Protein AF-A0A517LU68-F1 (afdb_monomer_lite)

Structure (mmCIF, N/CA/C/O backbone):
data_AF-A0A517LU68-F1
#
_entry.id   AF-A0A517LU68-F1
#
loop_
_atom_site.group_PDB
_atom_site.id
_atom_site.type_symbol
_atom_site.label_atom_id
_atom_site.label_alt_id
_atom_site.label_comp_id
_atom_site.label_asym_id
_atom_site.label_entity_id
_atom_site.label_seq_id
_atom_site.pdbx_PDB_ins_code
_atom_site.Cartn_x
_atom_site.Cartn_y
_atom_site.Cartn_z
_atom_site.occupancy
_atom_site.B_iso_or_equiv
_atom_site.auth_seq_id
_atom_site.auth_comp_id
_atom_site.auth_asym_id
_atom_site.auth_atom_id
_atom_site.pdbx_PDB_model_num
ATOM 1 N N . MET A 1 1 ? 4.919 -1.929 14.575 1.00 63.44 1 MET A N 1
ATOM 2 C CA . MET A 1 1 ? 6.080 -2.064 13.665 1.00 63.44 1 MET A CA 1
ATOM 3 C C . MET A 1 1 ? 5.945 -3.239 12.699 1.00 63.44 1 MET A C 1
ATOM 5 O O . MET A 1 1 ? 6.371 -3.094 11.562 1.00 63.44 1 MET A O 1
ATOM 9 N N . GLU A 1 2 ? 5.314 -4.349 13.095 1.00 82.94 2 GLU A N 1
ATOM 10 C CA . GLU A 1 2 ? 5.228 -5.574 12.274 1.00 82.94 2 GLU A CA 1
ATOM 11 C C . GLU A 1 2 ? 4.718 -5.379 10.837 1.00 82.94 2 GLU A C 1
ATOM 13 O O . GLU A 1 2 ? 5.322 -5.898 9.902 1.00 82.94 2 GLU A O 1
ATOM 18 N N . PHE A 1 3 ? 3.681 -4.560 10.619 1.00 88.50 3 PHE A N 1
ATOM 19 C CA . PHE A 1 3 ? 3.140 -4.352 9.268 1.00 88.50 3 PHE A CA 1
ATOM 20 C C . PHE A 1 3 ? 4.167 -3.769 8.280 1.00 88.50 3 PHE A C 1
ATOM 22 O O . PHE A 1 3 ? 4.210 -4.194 7.132 1.00 88.50 3 PHE A O 1
ATOM 29 N N . ALA A 1 4 ? 5.041 -2.855 8.719 1.00 92.12 4 ALA A N 1
ATOM 30 C CA . ALA A 1 4 ? 6.051 -2.247 7.848 1.00 92.12 4 ALA A CA 1
ATOM 31 C C . ALA A 1 4 ? 7.104 -3.266 7.373 1.00 92.12 4 ALA A C 1
ATOM 33 O O . ALA A 1 4 ? 7.514 -3.233 6.213 1.00 92.12 4 ALA A O 1
ATOM 34 N N . LYS A 1 5 ? 7.514 -4.192 8.251 1.00 92.50 5 LYS A N 1
ATOM 35 C CA . LYS A 1 5 ? 8.462 -5.264 7.909 1.00 92.50 5 LYS A CA 1
ATOM 36 C C . LYS A 1 5 ? 7.837 -6.257 6.932 1.00 92.50 5 LYS A C 1
ATOM 38 O O . LYS A 1 5 ? 8.420 -6.524 5.885 1.00 92.50 5 LYS A O 1
ATOM 43 N N . VAL A 1 6 ? 6.617 -6.711 7.223 1.00 92.81 6 VAL A N 1
ATOM 44 C CA . VAL A 1 6 ? 5.863 -7.621 6.345 1.00 92.81 6 VAL A CA 1
ATOM 45 C C . VAL A 1 6 ? 5.638 -6.994 4.968 1.00 92.81 6 VAL A C 1
ATOM 47 O O . VAL A 1 6 ? 5.842 -7.649 3.947 1.00 92.81 6 VAL A O 1
ATOM 50 N N . MET A 1 7 ? 5.273 -5.709 4.916 1.00 94.88 7 MET A N 1
ATOM 51 C CA . MET A 1 7 ? 5.094 -4.981 3.658 1.00 94.88 7 MET A CA 1
ATOM 52 C C . MET A 1 7 ? 6.384 -4.977 2.827 1.00 94.88 7 MET A C 1
ATOM 54 O O . MET A 1 7 ? 6.349 -5.243 1.626 1.00 94.88 7 MET A O 1
ATOM 58 N N . PHE A 1 8 ? 7.529 -4.727 3.466 1.00 95.44 8 PHE A N 1
ATOM 59 C CA . PHE A 1 8 ? 8.826 -4.736 2.795 1.00 95.44 8 PHE A CA 1
ATOM 60 C C . PHE A 1 8 ? 9.194 -6.120 2.247 1.00 95.44 8 PHE A C 1
ATOM 62 O O . PHE A 1 8 ? 9.669 -6.226 1.117 1.00 95.44 8 PHE A O 1
ATOM 69 N N . GLU A 1 9 ? 8.938 -7.187 3.003 1.00 94.62 9 GLU A N 1
ATOM 70 C CA . GLU A 1 9 ? 9.169 -8.558 2.540 1.00 94.62 9 GLU A CA 1
ATOM 71 C C . GLU A 1 9 ? 8.344 -8.894 1.293 1.00 94.62 9 GLU A C 1
ATOM 73 O O . GLU A 1 9 ? 8.883 -9.469 0.345 1.00 94.62 9 GLU A O 1
ATOM 78 N N . GLN A 1 10 ? 7.070 -8.487 1.243 1.00 94.19 10 GLN A N 1
ATOM 79 C CA . GLN A 1 10 ? 6.239 -8.676 0.048 1.00 94.19 10 GLN A CA 1
ATOM 80 C C . GLN A 1 10 ? 6.756 -7.864 -1.145 1.00 94.19 10 GLN A C 1
ATOM 82 O O . GLN A 1 10 ? 6.859 -8.385 -2.255 1.00 94.19 10 GLN A O 1
ATOM 87 N N . ILE A 1 11 ? 7.174 -6.614 -0.923 1.00 94.62 11 ILE A N 1
ATOM 88 C CA . ILE A 1 11 ? 7.768 -5.786 -1.982 1.00 94.62 11 ILE A CA 1
ATOM 89 C C . ILE A 1 11 ? 9.043 -6.437 -2.532 1.00 94.62 11 ILE A C 1
ATOM 91 O O . ILE A 1 11 ? 9.219 -6.488 -3.747 1.00 94.62 11 ILE A O 1
ATOM 95 N N . ARG A 1 12 ? 9.902 -7.008 -1.679 1.00 95.31 12 ARG A N 1
ATOM 96 C CA . ARG A 1 12 ? 11.125 -7.705 -2.116 1.00 95.31 12 ARG A CA 1
ATOM 97 C C . ARG A 1 12 ? 10.863 -8.948 -2.959 1.00 95.31 12 ARG A C 1
ATOM 99 O O . ARG A 1 12 ? 11.700 -9.285 -3.790 1.00 95.31 12 ARG A O 1
ATOM 106 N N . ARG A 1 13 ? 9.733 -9.633 -2.769 1.00 94.06 13 ARG A N 1
ATOM 107 C CA . ARG A 1 13 ? 9.353 -10.774 -3.621 1.00 94.06 13 ARG A CA 1
ATOM 108 C C . ARG A 1 13 ? 9.066 -10.334 -5.056 1.00 94.06 13 ARG A C 1
ATOM 110 O O . ARG A 1 13 ? 9.381 -11.066 -5.985 1.00 94.06 13 ARG A O 1
ATOM 117 N N . VAL A 1 14 ? 8.517 -9.132 -5.227 1.00 92.44 14 VAL A N 1
ATOM 118 C CA . VAL A 1 14 ? 8.227 -8.535 -6.540 1.00 92.44 14 VAL A CA 1
ATOM 119 C C . VAL A 1 14 ? 9.461 -7.837 -7.120 1.00 92.44 14 VAL A C 1
ATOM 121 O O . VAL A 1 14 ? 9.724 -7.925 -8.317 1.00 92.44 14 VAL A O 1
ATOM 124 N N . ILE A 1 15 ? 10.232 -7.145 -6.277 1.00 91.62 15 ILE A N 1
ATOM 125 C CA . ILE A 1 15 ? 11.404 -6.348 -6.654 1.00 91.62 15 ILE A CA 1
ATOM 126 C C . ILE A 1 15 ? 12.594 -6.782 -5.780 1.00 91.62 15 ILE A C 1
ATOM 128 O O . ILE A 1 15 ? 12.877 -6.161 -4.753 1.00 91.62 15 ILE A O 1
ATOM 132 N N . PRO A 1 16 ? 13.349 -7.825 -6.178 1.00 92.38 16 PRO A N 1
ATOM 133 C CA . PRO A 1 16 ? 14.403 -8.413 -5.341 1.00 92.38 16 PRO A CA 1
ATOM 134 C C . PRO A 1 16 ? 15.524 -7.454 -4.933 1.00 92.38 16 PRO A C 1
ATOM 136 O O . PRO A 1 16 ? 16.194 -7.670 -3.924 1.00 92.38 16 PRO A O 1
ATOM 139 N N . ARG A 1 17 ? 15.733 -6.394 -5.721 1.00 92.81 17 ARG A N 1
ATOM 140 C CA . ARG A 1 17 ? 16.772 -5.376 -5.510 1.00 92.81 17 ARG A CA 1
ATOM 141 C C . ARG A 1 17 ? 16.282 -4.159 -4.715 1.00 92.81 17 ARG A C 1
ATOM 143 O O . ARG A 1 17 ? 16.992 -3.156 -4.660 1.00 92.81 17 ARG A O 1
ATOM 150 N N . GLU A 1 18 ? 15.087 -4.219 -4.123 1.00 93.00 18 GLU A N 1
ATOM 151 C CA . GLU A 1 18 ? 14.597 -3.157 -3.243 1.00 93.00 18 GLU A CA 1
ATOM 152 C C . GLU A 1 18 ? 15.512 -2.996 -2.026 1.00 93.00 18 GLU A C 1
ATOM 154 O O . GLU A 1 18 ? 15.860 -3.970 -1.349 1.00 93.00 18 GLU A O 1
ATOM 159 N N . LYS A 1 19 ? 15.893 -1.753 -1.730 1.00 91.81 19 LYS A N 1
ATOM 160 C CA . LYS A 1 19 ? 16.723 -1.447 -0.565 1.00 91.81 19 LYS A CA 1
ATOM 161 C C . LYS A 1 19 ? 15.863 -1.399 0.701 1.00 91.81 19 LYS A C 1
ATOM 163 O O . LYS A 1 19 ? 14.725 -0.935 0.627 1.00 91.81 19 LYS A O 1
ATOM 168 N N . PRO A 1 20 ? 16.399 -1.817 1.863 1.00 91.38 20 PRO A N 1
ATOM 169 C CA . PRO A 1 20 ? 15.721 -1.635 3.140 1.00 91.38 20 PRO A CA 1
ATOM 170 C C . PRO A 1 20 ? 15.330 -0.167 3.355 1.00 91.38 20 PRO A C 1
ATOM 172 O O . PRO A 1 20 ? 16.188 0.711 3.226 1.00 91.38 20 PRO A O 1
ATOM 175 N N . PRO A 1 21 ? 14.054 0.118 3.651 1.00 93.94 21 PRO A N 1
ATOM 176 C CA . PRO A 1 21 ? 13.604 1.465 3.954 1.00 93.94 21 PRO A CA 1
ATOM 177 C C . PRO A 1 21 ? 13.963 1.856 5.391 1.00 93.94 21 PRO A C 1
ATOM 179 O O . PRO A 1 21 ? 14.381 1.032 6.205 1.00 93.94 21 PRO A O 1
ATOM 182 N N . ASN A 1 22 ? 13.697 3.115 5.739 1.00 95.81 22 ASN A N 1
ATOM 183 C CA . ASN A 1 22 ? 13.568 3.501 7.138 1.00 95.81 22 ASN A CA 1
ATOM 184 C C . ASN A 1 22 ? 12.227 2.969 7.686 1.00 95.81 22 ASN A C 1
ATOM 186 O O . ASN A 1 22 ? 11.156 3.491 7.362 1.00 95.81 22 ASN A O 1
ATOM 190 N N . PHE A 1 23 ? 12.292 1.927 8.517 1.00 94.69 23 PHE A N 1
ATOM 191 C CA . PHE A 1 23 ? 11.108 1.283 9.089 1.00 94.69 23 PHE A CA 1
ATOM 192 C C . PHE A 1 23 ? 10.337 2.169 10.077 1.00 94.69 23 PHE A C 1
ATOM 194 O O . PHE A 1 23 ? 9.128 1.989 10.214 1.00 94.69 23 PHE A O 1
ATOM 201 N N . GLU A 1 24 ? 10.987 3.133 10.730 1.00 95.06 24 GLU A N 1
ATOM 202 C CA . GLU A 1 24 ? 10.317 4.094 11.616 1.00 95.06 24 GLU A CA 1
ATOM 203 C C . GLU A 1 24 ? 9.464 5.069 10.804 1.00 95.06 24 GLU A C 1
ATOM 205 O O . GLU A 1 24 ? 8.293 5.283 11.118 1.00 95.06 24 GLU A O 1
ATOM 210 N N . ALA A 1 25 ? 10.011 5.582 9.697 1.00 95.62 25 ALA A N 1
ATOM 211 C CA . ALA A 1 25 ? 9.268 6.430 8.768 1.00 95.62 25 ALA A CA 1
ATOM 212 C C . ALA A 1 25 ? 8.058 5.683 8.183 1.00 95.62 25 ALA A C 1
ATOM 214 O O . ALA A 1 25 ? 6.947 6.208 8.160 1.00 95.62 25 ALA A O 1
ATOM 215 N N . TRP A 1 26 ? 8.246 4.419 7.796 1.00 96.81 26 TRP A N 1
ATOM 216 C CA . TRP A 1 26 ? 7.156 3.569 7.318 1.00 96.81 26 TRP A CA 1
ATOM 217 C C . TRP A 1 26 ? 6.098 3.313 8.389 1.00 96.81 26 TRP A C 1
ATOM 219 O O . TRP A 1 26 ? 4.905 3.384 8.103 1.00 96.81 26 TRP A O 1
ATOM 229 N N . ALA A 1 27 ? 6.506 3.039 9.628 1.00 95.19 27 ALA A N 1
ATOM 230 C CA . ALA A 1 27 ? 5.571 2.878 10.733 1.00 95.19 27 ALA A CA 1
ATOM 231 C C . ALA A 1 27 ? 4.766 4.163 10.981 1.00 95.19 27 ALA A C 1
ATOM 233 O O . ALA A 1 27 ? 3.567 4.081 11.248 1.00 95.19 27 ALA A O 1
ATOM 234 N N . ASN A 1 28 ? 5.390 5.336 10.835 1.00 96.50 28 ASN A N 1
ATOM 235 C CA . ASN A 1 28 ? 4.695 6.615 10.923 1.00 96.50 28 ASN A CA 1
ATOM 236 C C . ASN A 1 28 ? 3.691 6.807 9.776 1.00 96.50 28 ASN A C 1
ATOM 238 O O . ASN A 1 28 ? 2.560 7.195 10.037 1.00 96.50 28 ASN A O 1
ATOM 242 N N . ASP A 1 29 ? 4.037 6.476 8.533 1.00 96.69 29 ASP A N 1
ATOM 243 C CA . ASP A 1 29 ? 3.095 6.552 7.407 1.00 96.69 29 ASP A CA 1
ATOM 244 C C . ASP A 1 29 ? 1.880 5.627 7.595 1.00 96.69 29 ASP A C 1
ATOM 246 O O . ASP A 1 29 ? 0.743 6.005 7.306 1.00 96.69 29 ASP A O 1
ATOM 250 N N . VAL A 1 30 ? 2.101 4.423 8.130 1.00 94.94 30 VAL A N 1
ATOM 251 C CA . VAL A 1 30 ? 1.021 3.489 8.491 1.00 94.94 30 VAL A CA 1
ATOM 252 C C . VAL A 1 30 ? 0.171 4.051 9.631 1.00 94.94 30 VAL A C 1
ATOM 254 O O . VAL A 1 30 ? -1.051 3.918 9.615 1.00 94.94 30 VAL A O 1
ATOM 257 N N . ARG A 1 31 ? 0.791 4.700 10.621 1.00 95.75 31 ARG A N 1
ATOM 258 C CA . ARG A 1 31 ? 0.067 5.407 11.682 1.00 95.75 31 ARG A CA 1
ATOM 259 C C . ARG A 1 31 ? -0.791 6.531 11.102 1.00 95.75 31 ARG A C 1
ATOM 261 O O . ARG A 1 31 ? -1.945 6.648 11.489 1.00 95.75 31 ARG A O 1
ATOM 268 N N . LEU A 1 32 ? -0.273 7.298 10.139 1.00 97.00 32 LEU A N 1
ATOM 269 C CA . LEU A 1 32 ? -1.0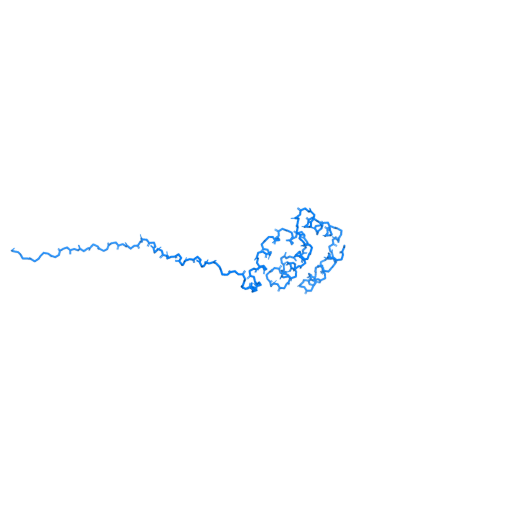30 8.350 9.457 1.00 97.00 32 LEU A CA 1
ATOM 270 C C . LEU A 1 32 ? -2.238 7.787 8.702 1.00 97.00 32 LEU A C 1
ATOM 272 O O . LEU A 1 32 ? -3.312 8.358 8.826 1.00 97.00 32 LEU A O 1
ATOM 276 N N . LEU A 1 33 ? -2.103 6.662 7.995 1.00 96.00 33 LEU A N 1
ATOM 277 C CA . LEU A 1 33 ? -3.238 5.965 7.367 1.00 96.00 33 LEU A CA 1
ATOM 278 C C . LEU A 1 33 ? -4.355 5.618 8.368 1.00 96.00 33 LEU A C 1
ATOM 280 O O . LEU A 1 33 ? -5.529 5.705 8.030 1.00 96.00 33 LEU A O 1
ATOM 284 N N . ARG A 1 34 ? -3.993 5.235 9.596 1.00 95.69 34 ARG A N 1
ATOM 285 C CA . ARG A 1 34 ? -4.951 4.819 10.629 1.00 95.69 34 ARG A CA 1
ATOM 286 C C . ARG A 1 34 ? -5.561 6.002 11.372 1.00 95.69 34 ARG A C 1
ATOM 288 O O . ARG A 1 34 ? -6.771 6.144 11.438 1.00 95.69 34 ARG A O 1
ATOM 295 N N . GLU A 1 35 ? -4.714 6.847 11.950 1.00 96.56 35 GLU A N 1
ATOM 296 C CA . GLU A 1 35 ? -5.128 7.877 12.910 1.00 96.56 35 GLU A CA 1
ATOM 297 C C . GLU A 1 35 ? -5.575 9.171 12.234 1.00 96.56 35 GLU A C 1
ATOM 299 O O . GLU A 1 35 ? -6.469 9.847 12.730 1.00 96.56 35 GLU A O 1
ATOM 304 N N . ARG A 1 36 ? -4.943 9.531 11.112 1.00 96.75 36 ARG A N 1
ATOM 305 C CA . ARG A 1 36 ? -5.295 10.737 10.354 1.00 96.75 36 ARG A CA 1
ATOM 306 C C . ARG A 1 36 ? -6.242 10.414 9.207 1.00 96.75 36 ARG A C 1
ATOM 308 O O . ARG A 1 36 ? -7.214 11.124 8.996 1.00 96.75 36 ARG A O 1
ATOM 315 N N . ASP A 1 37 ? -5.899 9.353 8.483 1.00 95.81 37 ASP A N 1
ATOM 316 C CA . ASP A 1 37 ? -6.656 8.723 7.405 1.00 95.81 37 ASP A CA 1
ATOM 317 C C . ASP A 1 37 ? -8.069 8.302 7.831 1.00 95.81 37 ASP A C 1
ATOM 319 O O . ASP A 1 37 ? -9.036 8.404 7.081 1.00 95.81 37 ASP A O 1
ATOM 323 N N . GLY A 1 38 ? -8.150 7.782 9.060 1.00 95.56 38 GLY A N 1
ATOM 324 C CA . GLY A 1 38 ? -9.334 7.114 9.585 1.00 95.56 38 GLY A CA 1
ATOM 325 C C . GLY A 1 38 ? -9.574 5.730 8.977 1.00 95.56 38 GLY A C 1
ATOM 326 O O . GLY A 1 38 ? -10.671 5.203 9.127 1.00 95.56 38 GLY A O 1
ATOM 327 N N . PHE A 1 39 ? -8.594 5.145 8.276 1.00 95.50 39 PHE A N 1
ATOM 328 C CA . PHE A 1 39 ? -8.762 3.835 7.650 1.00 95.50 39 PHE A CA 1
ATOM 329 C C . PHE A 1 39 ? -8.514 2.697 8.633 1.00 95.50 39 PHE A C 1
ATOM 331 O O . PHE A 1 39 ? -7.579 2.730 9.445 1.00 95.50 39 PHE A O 1
ATOM 338 N N . ASP A 1 40 ? -9.328 1.655 8.504 1.00 94.69 40 ASP A N 1
ATOM 339 C CA . ASP A 1 40 ? -9.231 0.478 9.345 1.00 94.69 40 ASP A CA 1
ATOM 340 C C . ASP A 1 40 ? -7.922 -0.302 9.064 1.00 94.69 40 ASP A C 1
ATOM 342 O O . ASP A 1 40 ? -7.521 -0.461 7.902 1.00 94.69 40 ASP A O 1
ATOM 346 N N . PRO A 1 41 ? -7.196 -0.776 10.095 1.00 92.62 41 PRO A N 1
ATOM 347 C CA . PRO A 1 41 ? -5.933 -1.490 9.906 1.00 92.62 41 PRO A CA 1
ATOM 348 C C . PRO A 1 41 ? -6.072 -2.775 9.084 1.00 92.62 41 PRO A C 1
ATOM 350 O O . PRO A 1 41 ? -5.127 -3.158 8.387 1.00 92.62 41 PRO A O 1
ATOM 353 N N . GLU A 1 42 ? -7.213 -3.452 9.160 1.00 93.69 42 GLU A N 1
ATOM 354 C CA . GLU A 1 42 ? -7.506 -4.684 8.441 1.00 93.69 42 GLU A CA 1
ATOM 355 C C . GLU A 1 42 ? -7.829 -4.363 6.978 1.00 93.69 42 GLU A C 1
ATOM 357 O O . GLU A 1 42 ? -7.308 -5.034 6.081 1.00 93.69 42 GLU A O 1
ATOM 362 N N . GLU A 1 43 ? -8.567 -3.280 6.716 1.00 94.75 43 GLU A N 1
ATOM 363 C CA . GLU A 1 43 ? -8.773 -2.763 5.357 1.00 94.75 43 GLU A CA 1
ATOM 364 C C . GLU A 1 43 ? -7.458 -2.319 4.709 1.00 94.75 43 GLU A C 1
ATOM 366 O O . GLU A 1 43 ? -7.193 -2.652 3.554 1.00 94.75 43 GLU A O 1
ATOM 371 N N . ILE A 1 44 ? -6.579 -1.628 5.442 1.00 95.88 44 ILE A N 1
ATOM 372 C CA . ILE A 1 44 ? -5.2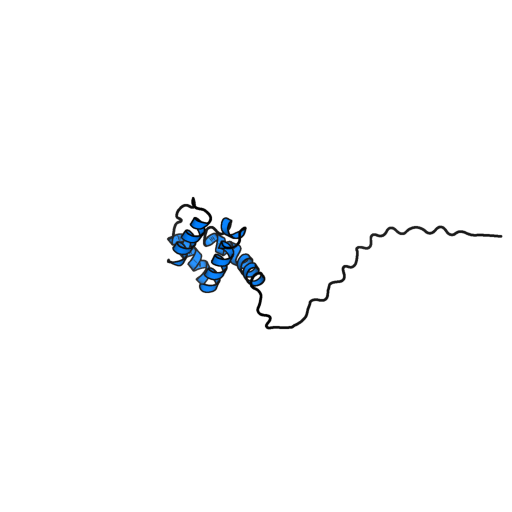53 -1.236 4.937 1.00 95.88 44 ILE A CA 1
ATOM 373 C C . ILE A 1 44 ? -4.444 -2.457 4.499 1.00 95.88 44 ILE A C 1
ATOM 375 O O . ILE A 1 44 ? -3.853 -2.453 3.413 1.00 95.88 44 ILE A O 1
ATOM 379 N N . LYS A 1 45 ? -4.431 -3.516 5.316 1.00 95.31 45 LYS A N 1
ATOM 380 C CA . LYS A 1 45 ? -3.771 -4.781 4.964 1.00 95.31 45 LYS A CA 1
ATOM 381 C C . LYS A 1 45 ? -4.413 -5.403 3.725 1.00 95.31 45 LYS A C 1
ATOM 383 O O . LYS A 1 45 ? -3.687 -5.809 2.822 1.00 95.31 45 LYS A O 1
ATOM 388 N N . ALA A 1 46 ? -5.744 -5.453 3.658 1.00 95.62 46 ALA A N 1
ATOM 389 C CA . ALA A 1 46 ? -6.468 -6.033 2.530 1.00 95.62 46 ALA A CA 1
ATOM 390 C C . ALA A 1 46 ? -6.161 -5.302 1.214 1.00 95.62 46 ALA A C 1
ATOM 392 O O . ALA A 1 46 ? -5.804 -5.946 0.225 1.00 95.62 46 ALA A O 1
ATOM 393 N N . VAL A 1 47 ? -6.206 -3.966 1.224 1.00 97.06 47 VAL A N 1
ATOM 394 C CA . VAL A 1 47 ? -5.891 -3.127 0.059 1.00 97.06 47 VAL A CA 1
ATOM 395 C C . VAL A 1 47 ? -4.446 -3.328 -0.382 1.00 97.06 47 VAL A C 1
ATOM 397 O O . VAL A 1 47 ? -4.188 -3.471 -1.576 1.00 97.06 47 VAL A O 1
ATOM 400 N N . PHE A 1 48 ? -3.499 -3.379 0.559 1.00 97.31 48 PHE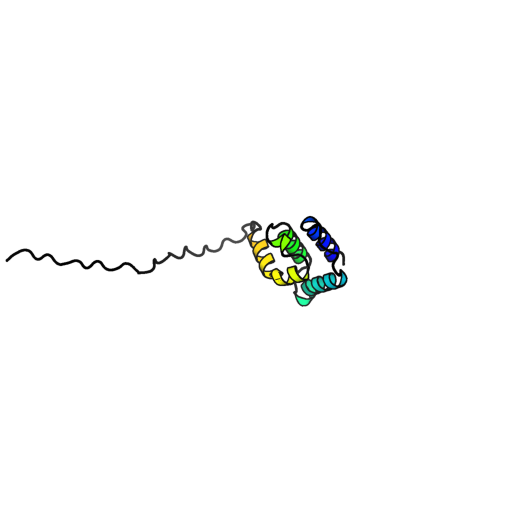 A N 1
ATOM 401 C CA . PHE A 1 48 ? -2.102 -3.648 0.227 1.00 97.31 48 PHE A CA 1
ATOM 402 C C . PHE A 1 48 ? -1.915 -5.032 -0.405 1.00 97.31 48 PHE A C 1
ATOM 404 O O . PHE A 1 48 ? -1.277 -5.136 -1.450 1.00 97.31 48 PHE A O 1
ATOM 411 N N . CYS A 1 49 ? -2.481 -6.083 0.192 1.00 95.25 49 CYS A N 1
ATOM 412 C CA . CYS A 1 49 ? -2.381 -7.443 -0.335 1.00 95.25 49 CYS A CA 1
ATOM 413 C C . CYS A 1 49 ? -2.982 -7.549 -1.741 1.00 95.25 49 CYS A C 1
ATOM 415 O O . CYS A 1 49 ? -2.362 -8.134 -2.627 1.00 95.25 49 CYS A O 1
ATOM 417 N N . TRP A 1 50 ? -4.149 -6.937 -1.968 1.00 96.69 50 TRP A N 1
ATOM 418 C CA . TRP A 1 50 ? -4.770 -6.877 -3.290 1.00 96.69 50 TRP A CA 1
ATOM 419 C C . TRP A 1 50 ? -3.876 -6.144 -4.300 1.00 96.69 50 TRP A C 1
ATOM 421 O O . TRP A 1 50 ? -3.594 -6.669 -5.375 1.00 96.69 50 TRP A O 1
ATOM 431 N N . ALA A 1 51 ? -3.351 -4.974 -3.928 1.00 97.25 51 ALA A N 1
ATOM 432 C CA . ALA A 1 51 ? -2.464 -4.191 -4.783 1.00 97.25 51 ALA A CA 1
ATOM 433 C C . ALA A 1 51 ? -1.146 -4.920 -5.099 1.00 97.25 51 ALA A C 1
ATOM 435 O O . ALA A 1 51 ? -0.593 -4.744 -6.178 1.00 97.25 51 ALA A O 1
ATOM 436 N N . ASN A 1 52 ? -0.626 -5.726 -4.170 1.00 95.69 52 ASN A N 1
ATOM 437 C CA . ASN A 1 52 ? 0.611 -6.482 -4.361 1.00 95.69 52 ASN A CA 1
ATOM 438 C C . ASN A 1 52 ? 0.419 -7.748 -5.219 1.00 95.69 52 ASN A C 1
ATOM 440 O O . ASN A 1 52 ? 1.376 -8.209 -5.840 1.00 95.69 52 ASN A O 1
ATOM 444 N N . ALA A 1 53 ? -0.804 -8.280 -5.289 1.00 94.38 53 ALA A N 1
ATOM 445 C CA . ALA A 1 53 ? -1.167 -9.372 -6.192 1.00 94.38 53 ALA A CA 1
ATOM 446 C C . ALA A 1 53 ? -1.442 -8.894 -7.630 1.00 94.38 53 ALA A C 1
ATOM 448 O O . ALA A 1 53 ? -1.245 -9.651 -8.577 1.00 94.38 53 ALA A O 1
ATOM 449 N N . ASP A 1 54 ? -1.877 -7.646 -7.800 1.00 95.50 54 ASP A N 1
ATOM 450 C CA . ASP A 1 54 ? -2.150 -7.051 -9.107 1.00 95.50 54 ASP A CA 1
ATOM 451 C C . ASP A 1 54 ? -0.850 -6.715 -9.867 1.00 95.50 54 ASP A C 1
ATOM 453 O O . ASP A 1 54 ? 0.042 -6.039 -9.347 1.00 95.50 54 ASP A O 1
ATOM 457 N N . ASP A 1 55 ? -0.739 -7.171 -11.121 1.00 94.00 55 ASP A N 1
ATOM 458 C CA . ASP A 1 55 ? 0.470 -7.019 -11.947 1.00 94.00 55 ASP A CA 1
ATOM 459 C C . ASP A 1 55 ? 0.871 -5.553 -12.172 1.00 94.00 55 ASP A C 1
ATOM 461 O O . ASP A 1 55 ? 2.064 -5.239 -12.263 1.00 94.00 55 ASP A O 1
ATOM 465 N N . PHE A 1 56 ? -0.111 -4.651 -12.246 1.00 95.06 56 PHE A N 1
ATOM 466 C CA . PHE A 1 56 ? 0.122 -3.228 -12.441 1.00 95.06 56 PHE A CA 1
ATOM 467 C C . PHE A 1 56 ? 0.487 -2.553 -11.116 1.00 95.06 56 PHE A C 1
ATOM 469 O O . PHE A 1 56 ? 1.491 -1.842 -11.030 1.00 95.06 56 PHE A O 1
ATOM 476 N N . TRP A 1 57 ? -0.284 -2.780 -10.054 1.00 97.00 57 TRP A N 1
ATOM 477 C CA . TRP A 1 57 ? -0.097 -2.068 -8.790 1.00 97.00 57 TRP A CA 1
ATOM 478 C C . TRP A 1 57 ? 1.102 -2.549 -7.980 1.00 97.00 57 TRP A C 1
ATOM 480 O O . TRP A 1 57 ? 1.726 -1.726 -7.304 1.00 97.00 57 TRP A O 1
ATOM 490 N N . ARG A 1 58 ? 1.510 -3.817 -8.094 1.00 95.25 58 ARG A N 1
ATOM 491 C CA . ARG A 1 58 ? 2.618 -4.365 -7.297 1.00 95.25 58 ARG A CA 1
ATOM 492 C C . ARG A 1 58 ? 3.960 -3.676 -7.535 1.00 95.25 58 ARG A C 1
ATOM 494 O O . ARG A 1 58 ? 4.792 -3.620 -6.635 1.00 95.25 58 ARG A O 1
ATOM 501 N N . THR A 1 59 ? 4.171 -3.132 -8.735 1.00 94.62 59 THR A N 1
ATOM 502 C CA . THR A 1 59 ? 5.385 -2.372 -9.081 1.00 94.62 59 THR A CA 1
ATOM 503 C C . THR A 1 59 ? 5.286 -0.894 -8.695 1.00 94.62 59 THR A C 1
ATOM 505 O O . THR A 1 59 ? 6.308 -0.224 -8.553 1.00 94.62 59 THR A O 1
ATOM 508 N N . ASN A 1 60 ? 4.069 -0.389 -8.470 1.00 95.69 60 ASN A N 1
ATOM 509 C CA . ASN A 1 60 ? 3.791 1.006 -8.136 1.00 95.69 60 ASN A CA 1
ATOM 510 C C . ASN A 1 60 ? 3.689 1.247 -6.618 1.00 95.69 60 ASN A C 1
ATOM 512 O O . ASN A 1 60 ? 4.100 2.301 -6.126 1.00 95.69 60 ASN A O 1
ATOM 516 N N . ILE A 1 61 ? 3.175 0.281 -5.851 1.00 96.75 61 ILE A N 1
ATOM 517 C CA . ILE A 1 61 ? 2.986 0.396 -4.398 1.00 96.75 61 ILE A CA 1
ATOM 518 C C . ILE A 1 61 ? 4.187 -0.203 -3.662 1.00 96.75 61 ILE A C 1
ATOM 520 O O . ILE A 1 61 ? 4.167 -1.335 -3.188 1.00 96.75 61 ILE A O 1
ATOM 524 N N . ARG A 1 62 ? 5.258 0.592 -3.574 1.00 94.25 62 ARG A N 1
ATOM 525 C CA . ARG A 1 62 ? 6.554 0.196 -2.985 1.00 94.25 62 ARG A CA 1
ATOM 526 C C . ARG A 1 62 ? 6.818 0.781 -1.594 1.00 94.25 62 ARG A C 1
ATOM 528 O O . ARG A 1 62 ? 7.923 0.670 -1.076 1.00 94.25 62 ARG A O 1
ATOM 535 N N . SER A 1 63 ? 5.835 1.450 -0.996 1.00 95.94 63 SER A N 1
ATOM 536 C CA . SER A 1 63 ? 5.941 2.005 0.357 1.00 95.94 63 SER A CA 1
ATOM 537 C C . SER A 1 63 ? 4.564 2.320 0.947 1.00 95.94 63 SER A C 1
ATOM 539 O O . SER A 1 63 ? 3.610 2.523 0.184 1.00 95.94 63 SER A O 1
ATOM 541 N N . PRO A 1 64 ? 4.439 2.428 2.284 1.00 96.62 64 PRO A N 1
ATOM 542 C CA . PRO A 1 64 ? 3.209 2.884 2.925 1.00 96.62 64 PRO A CA 1
ATOM 543 C C . PRO A 1 64 ? 2.791 4.288 2.476 1.00 96.62 64 PRO A C 1
ATOM 545 O O . PRO A 1 64 ? 1.608 4.535 2.273 1.00 96.62 64 PRO A O 1
ATOM 548 N N . SER A 1 65 ? 3.750 5.189 2.239 1.00 97.25 65 SER A N 1
ATOM 549 C CA . SER A 1 65 ? 3.481 6.516 1.671 1.00 97.25 65 SER A CA 1
ATOM 550 C C . SER A 1 65 ? 2.776 6.430 0.308 1.00 97.25 65 SER A C 1
ATOM 552 O O . SER A 1 65 ? 1.765 7.099 0.086 1.00 97.25 65 SER A O 1
ATOM 554 N N . LYS A 1 66 ? 3.239 5.547 -0.592 1.00 97.75 66 LYS A 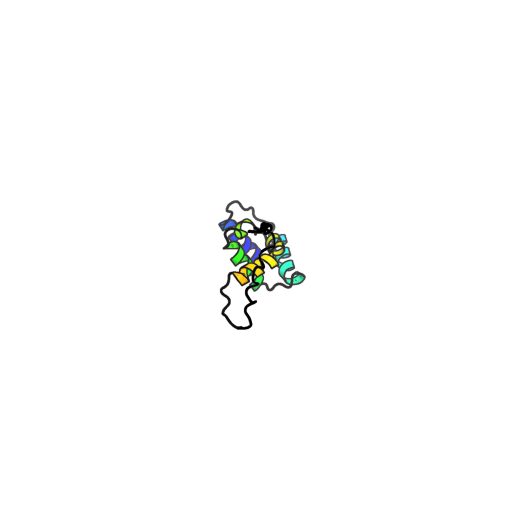N 1
ATOM 555 C CA . LYS A 1 66 ? 2.588 5.331 -1.897 1.00 97.75 66 LYS A CA 1
ATOM 556 C C . LYS A 1 66 ? 1.249 4.618 -1.793 1.00 97.75 66 LYS A C 1
ATOM 558 O O . LYS A 1 66 ? 0.327 4.982 -2.521 1.00 97.75 66 LYS A O 1
ATOM 563 N N . LEU A 1 67 ? 1.119 3.668 -0.868 1.00 97.69 67 LEU A N 1
ATOM 564 C CA . LEU A 1 67 ? -0.172 3.066 -0.538 1.00 97.69 67 LEU A CA 1
ATOM 565 C C . LEU A 1 67 ? -1.169 4.147 -0.105 1.00 97.69 67 LEU A C 1
ATOM 567 O O . LEU A 1 67 ? -2.267 4.207 -0.643 1.00 97.69 67 LEU A O 1
ATOM 571 N N . ARG A 1 68 ? -0.761 5.040 0.801 1.00 97.75 68 ARG A N 1
ATOM 572 C CA . ARG A 1 68 ? -1.575 6.146 1.308 1.00 97.75 68 ARG A CA 1
ATOM 573 C C . ARG A 1 68 ? -1.988 7.130 0.216 1.00 97.75 68 ARG A C 1
ATOM 575 O O . ARG A 1 68 ? -3.148 7.519 0.159 1.00 97.75 68 ARG A O 1
ATOM 582 N N . GLU A 1 69 ? -1.073 7.491 -0.683 1.00 97.75 69 GLU A N 1
ATOM 583 C CA . GLU A 1 69 ? -1.368 8.373 -1.823 1.00 97.75 69 GLU A CA 1
ATOM 584 C C . GLU A 1 69 ? -2.436 7.787 -2.762 1.00 97.75 69 GLU A C 1
ATOM 586 O O . GLU A 1 69 ? -3.258 8.523 -3.307 1.00 97.75 69 GLU A O 1
ATOM 591 N N . LYS A 1 70 ? -2.424 6.465 -2.977 1.00 98.00 70 LYS A N 1
ATOM 592 C CA . LYS A 1 70 ? -3.326 5.780 -3.919 1.00 98.00 70 LYS A CA 1
ATOM 593 C C . LYS A 1 70 ? -4.481 5.043 -3.244 1.00 98.00 70 LYS A C 1
ATOM 595 O O . LYS A 1 70 ? -5.245 4.380 -3.944 1.00 98.00 70 LYS A O 1
ATOM 600 N N . TYR A 1 71 ? -4.634 5.175 -1.927 1.00 97.75 71 TYR A N 1
ATOM 601 C CA . TYR A 1 71 ? -5.512 4.326 -1.124 1.00 97.75 71 TYR A CA 1
ATOM 602 C C . TYR A 1 71 ? -6.949 4.297 -1.649 1.00 97.75 71 TYR A C 1
ATOM 604 O O . TYR A 1 71 ? -7.475 3.223 -1.915 1.00 97.75 71 TYR A O 1
ATOM 612 N N . SER A 1 72 ? -7.559 5.462 -1.884 1.00 95.56 72 SER A N 1
ATOM 613 C CA . SER A 1 72 ? -8.949 5.562 -2.355 1.00 95.56 72 SER A CA 1
ATOM 614 C C . SER A 1 72 ? -9.181 4.850 -3.692 1.00 95.56 72 SER A C 1
ATOM 616 O O . SER A 1 72 ? -10.175 4.146 -3.862 1.00 95.56 72 SER A O 1
ATOM 618 N N . VAL A 1 73 ? -8.241 4.983 -4.631 1.00 97.31 73 VAL A N 1
ATOM 619 C CA . VAL A 1 73 ? -8.309 4.345 -5.954 1.00 97.31 73 VAL A CA 1
ATOM 620 C C . VAL A 1 73 ? -8.128 2.834 -5.841 1.00 97.31 73 VAL A C 1
ATOM 622 O O . VAL A 1 73 ? -8.862 2.078 -6.477 1.00 97.31 73 VAL A O 1
ATOM 625 N N . LEU A 1 74 ? -7.161 2.389 -5.037 1.00 97.69 74 LEU A N 1
ATOM 626 C CA . LEU A 1 74 ? -6.908 0.969 -4.801 1.00 97.69 74 LEU A CA 1
ATOM 627 C C . LEU A 1 74 ? -8.096 0.307 -4.105 1.00 97.69 74 LEU A C 1
ATOM 629 O O . LEU A 1 74 ? -8.540 -0.750 -4.538 1.00 97.69 74 LEU A O 1
ATOM 633 N N . HIS A 1 75 ? -8.646 0.958 -3.081 1.00 96.50 75 HIS A N 1
ATOM 634 C CA . HIS A 1 75 ? -9.803 0.475 -2.342 1.00 96.50 75 HIS A CA 1
ATOM 635 C C . HIS A 1 75 ? -11.020 0.315 -3.262 1.00 96.50 75 HIS A C 1
ATOM 637 O O . HIS A 1 75 ? -11.605 -0.763 -3.327 1.00 96.50 75 HIS A O 1
ATOM 643 N N . ALA A 1 76 ? -11.336 1.331 -4.073 1.00 95.62 76 ALA A N 1
ATOM 644 C CA . ALA A 1 76 ? -12.428 1.252 -5.044 1.00 95.62 76 ALA A CA 1
ATOM 645 C C . ALA A 1 76 ? -12.229 0.123 -6.073 1.00 95.62 76 ALA A C 1
ATOM 647 O O . ALA A 1 76 ? -13.169 -0.609 -6.385 1.00 95.62 76 ALA A O 1
ATOM 648 N N . LYS A 1 77 ? -11.004 -0.055 -6.587 1.00 96.00 77 LYS A N 1
ATOM 649 C CA . LYS A 1 77 ? -10.690 -1.140 -7.529 1.00 96.00 77 LYS A CA 1
ATOM 650 C C . LYS A 1 77 ? -10.783 -2.522 -6.881 1.00 96.00 77 LYS A C 1
ATOM 652 O O . LYS A 1 77 ? -11.321 -3.431 -7.505 1.00 96.00 77 LYS A O 1
ATOM 657 N N . MET A 1 78 ? -10.310 -2.672 -5.646 1.00 95.50 78 MET A N 1
ATOM 658 C CA . MET A 1 78 ? -10.422 -3.913 -4.879 1.00 95.50 78 MET A CA 1
ATOM 659 C C . MET A 1 78 ? -11.888 -4.304 -4.668 1.00 95.50 78 MET A C 1
ATOM 661 O O . MET A 1 78 ? -12.251 -5.455 -4.906 1.00 95.50 78 MET A O 1
ATOM 665 N N . LEU A 1 79 ? -12.738 -3.349 -4.272 1.00 93.69 79 LEU A N 1
ATOM 666 C CA . LEU A 1 79 ? -14.173 -3.584 -4.090 1.00 93.69 79 LEU A CA 1
ATOM 667 C C . LEU A 1 79 ? -14.867 -3.989 -5.396 1.00 93.69 79 LEU A C 1
ATOM 669 O O . LEU A 1 79 ? -15.704 -4.8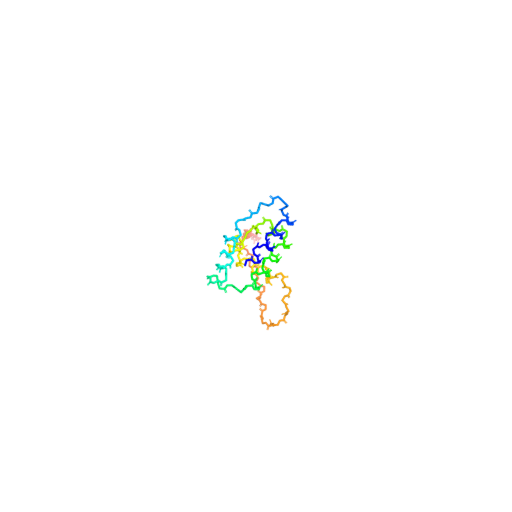83 -5.378 1.00 93.69 79 LEU A O 1
ATOM 673 N N . ALA A 1 80 ? -14.492 -3.383 -6.525 1.00 92.56 80 ALA A N 1
ATOM 674 C CA . ALA A 1 80 ? -15.032 -3.744 -7.837 1.00 92.56 80 ALA A CA 1
ATOM 675 C C . ALA A 1 80 ? -14.546 -5.116 -8.345 1.00 92.56 80 ALA A C 1
ATOM 677 O O . ALA A 1 80 ? -15.246 -5.768 -9.115 1.00 92.56 80 ALA A O 1
ATOM 678 N N . ALA A 1 81 ? -13.343 -5.546 -7.946 1.00 87.06 81 ALA A N 1
ATOM 679 C CA . ALA A 1 81 ? -12.759 -6.827 -8.344 1.00 87.06 81 ALA A CA 1
ATOM 680 C C . ALA A 1 81 ? -13.283 -8.011 -7.518 1.00 87.06 81 ALA A C 1
ATOM 682 O O . ALA A 1 81 ? -13.288 -9.146 -7.997 1.00 87.06 81 ALA A O 1
ATOM 683 N N . LYS A 1 82 ? -13.715 -7.773 -6.274 1.00 76.00 82 LYS A N 1
ATOM 684 C CA . LYS A 1 82 ? -14.364 -8.803 -5.463 1.00 76.00 82 LYS A CA 1
ATOM 685 C C . LYS A 1 82 ? -15.757 -9.051 -6.058 1.00 76.00 82 LYS A C 1
ATOM 687 O O . LYS A 1 82 ? -16.505 -8.087 -6.208 1.00 76.00 82 LYS A O 1
ATOM 692 N N . PRO A 1 83 ? -16.140 -10.295 -6.403 1.00 58.94 83 PRO A N 1
ATOM 693 C CA . PRO A 1 83 ? -17.524 -10.574 -6.754 1.00 58.94 83 PRO A CA 1
ATOM 694 C C . PRO A 1 83 ? -18.368 -10.205 -5.537 1.00 58.94 83 PRO A C 1
ATOM 696 O O . PRO A 1 83 ? -18.264 -10.827 -4.479 1.00 58.94 83 PRO A O 1
ATOM 699 N N . ILE A 1 84 ? -19.126 -9.121 -5.662 1.00 55.12 84 ILE A N 1
ATOM 700 C CA . ILE A 1 84 ? -20.049 -8.664 -4.632 1.00 55.12 84 ILE A CA 1
ATOM 701 C C . ILE A 1 84 ? -21.047 -9.816 -4.442 1.00 55.12 84 ILE A C 1
ATOM 703 O O . ILE A 1 84 ? -21.694 -10.193 -5.426 1.00 55.12 84 ILE A O 1
ATOM 707 N N . PRO A 1 85 ? -21.193 -10.412 -3.241 1.00 50.50 85 PRO A N 1
ATOM 708 C CA . PRO A 1 85 ? -22.356 -11.240 -2.969 1.00 50.50 85 PRO A CA 1
ATOM 709 C C . PRO A 1 85 ? -23.563 -10.331 -3.183 1.00 50.50 85 PRO A C 1
ATOM 711 O O . PRO A 1 85 ? -23.708 -9.333 -2.479 1.00 50.50 85 PRO A O 1
ATOM 714 N N . GLN A 1 86 ? -24.357 -10.610 -4.215 1.00 47.94 86 GLN A N 1
ATOM 715 C CA . GLN A 1 86 ? -25.546 -9.841 -4.562 1.00 47.94 86 GLN A CA 1
ATOM 716 C C . GLN A 1 86 ? -26.489 -9.807 -3.352 1.00 47.94 86 GLN A C 1
ATOM 718 O O . GLN A 1 86 ? -27.250 -10.738 -3.118 1.00 47.94 86 GLN A O 1
ATOM 723 N N . GLN A 1 87 ? -26.415 -8.744 -2.555 1.00 50.50 87 GLN A N 1
ATOM 724 C CA . GLN A 1 87 ? -27.350 -8.461 -1.469 1.00 50.50 87 GLN A CA 1
ATOM 725 C C . GLN A 1 87 ? -27.862 -7.0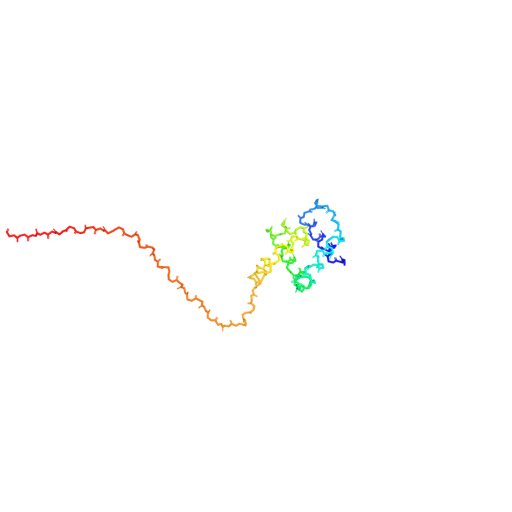26 -1.578 1.00 50.50 87 GLN A C 1
ATOM 727 O O . GLN A 1 87 ? -27.776 -6.264 -0.622 1.00 50.50 87 GLN A O 1
ATOM 732 N N . HIS A 1 88 ? -28.354 -6.654 -2.762 1.00 46.69 88 HIS A N 1
ATOM 733 C CA . HIS A 1 88 ? -29.444 -5.688 -2.951 1.00 46.69 88 HIS A CA 1
ATOM 734 C C . HIS A 1 88 ? -29.772 -5.567 -4.446 1.00 46.69 88 HIS A C 1
ATOM 736 O O . HIS A 1 88 ? -29.087 -4.893 -5.212 1.00 46.69 88 HIS A O 1
ATOM 742 N N . GLU A 1 89 ? -30.849 -6.220 -4.866 1.00 48.38 89 GLU A N 1
ATOM 743 C CA . GLU A 1 89 ? -31.595 -5.811 -6.052 1.00 48.38 89 GLU A CA 1
ATOM 744 C C . GLU A 1 89 ? -32.156 -4.402 -5.820 1.00 48.38 89 GLU A C 1
ATOM 746 O O . GLU A 1 89 ? -33.128 -4.304 -5.088 1.00 48.38 89 GLU A O 1
ATOM 751 N N . ILE A 1 90 ? -31.619 -3.330 -6.425 1.00 50.78 90 ILE A N 1
ATOM 752 C CA . ILE A 1 90 ? -32.434 -2.165 -6.836 1.00 50.78 90 ILE A CA 1
ATOM 753 C C . ILE A 1 90 ? -31.790 -1.474 -8.058 1.00 50.78 90 ILE A C 1
ATOM 755 O O . ILE A 1 90 ? -30.692 -0.933 -7.983 1.00 50.78 90 ILE A O 1
ATOM 759 N N . THR A 1 91 ? -32.530 -1.545 -9.170 1.00 48.62 91 THR A N 1
ATOM 760 C CA . THR A 1 91 ? -32.480 -0.767 -10.425 1.00 48.62 91 THR A CA 1
ATOM 761 C C . THR A 1 91 ? -31.169 -0.688 -11.222 1.00 48.62 91 THR A C 1
ATOM 763 O O . THR A 1 91 ? -30.263 0.107 -10.990 1.00 48.62 91 THR A O 1
ATOM 766 N N . THR A 1 92 ? -31.165 -1.428 -12.330 1.00 46.16 92 THR A N 1
ATOM 767 C CA . THR A 1 92 ? -30.419 -1.091 -13.545 1.00 46.16 92 THR A CA 1
ATOM 768 C C . THR A 1 92 ? -30.559 0.405 -13.882 1.00 46.16 92 THR A C 1
ATOM 770 O O . THR A 1 92 ? -31.686 0.895 -13.996 1.00 46.16 92 THR A O 1
ATOM 773 N N . PRO A 1 93 ? -29.474 1.165 -14.136 1.00 49.06 93 PRO A N 1
ATOM 774 C CA . PRO A 1 93 ? -29.626 2.363 -14.934 1.00 49.06 93 PRO A CA 1
ATOM 775 C C . PRO A 1 93 ? -29.921 1.883 -16.356 1.00 49.06 93 PRO A C 1
ATOM 777 O O . PRO A 1 93 ? -29.092 1.240 -17.001 1.00 49.06 93 PRO A O 1
ATOM 780 N N . THR A 1 94 ? -31.145 2.155 -16.804 1.00 53.47 94 THR A N 1
ATOM 781 C CA . THR A 1 94 ? -31.621 2.086 -18.188 1.00 53.47 94 THR A CA 1
ATOM 782 C C . THR A 1 94 ? -30.476 2.286 -19.188 1.00 53.47 94 THR A C 1
ATOM 784 O O . THR A 1 94 ? -29.701 3.236 -19.019 1.00 53.47 94 THR A O 1
ATOM 787 N N . PRO A 1 95 ? -30.366 1.473 -20.259 1.00 50.31 95 PRO A N 1
ATOM 788 C CA . PRO A 1 95 ? -29.398 1.748 -21.305 1.00 50.31 95 PRO A CA 1
ATOM 789 C C . PRO A 1 95 ? -29.694 3.148 -21.837 1.00 50.31 95 PRO A C 1
ATOM 791 O O . PRO A 1 95 ? -30.741 3.385 -22.438 1.00 50.31 95 PRO A O 1
ATOM 794 N N . ARG A 1 96 ? -28.791 4.101 -21.583 1.00 60.69 96 ARG A N 1
ATOM 795 C CA . ARG A 1 96 ? -28.859 5.425 -22.196 1.00 60.69 96 ARG A CA 1
ATOM 796 C C . ARG A 1 96 ? -28.772 5.185 -23.696 1.00 60.69 96 ARG A C 1
ATOM 798 O O . ARG A 1 96 ? -27.684 4.932 -24.212 1.00 60.69 96 ARG A O 1
ATOM 805 N N . GLN A 1 97 ? -29.918 5.221 -24.377 1.00 63.56 97 GLN A N 1
ATOM 806 C CA . GLN A 1 97 ? -29.980 5.174 -25.830 1.00 63.56 97 GLN A CA 1
ATOM 807 C C . GLN A 1 97 ? -28.993 6.217 -26.346 1.00 63.56 97 GLN A C 1
ATOM 809 O O . GLN A 1 97 ? -29.144 7.417 -26.098 1.00 63.56 97 GLN A O 1
ATOM 814 N N . ARG A 1 98 ? -27.934 5.747 -27.012 1.00 62.25 98 ARG A N 1
ATOM 815 C CA . ARG A 1 98 ? -27.024 6.607 -27.760 1.00 62.25 98 ARG A CA 1
ATOM 816 C C . ARG A 1 98 ? -27.876 7.308 -28.811 1.00 62.25 98 ARG A C 1
ATOM 818 O O . ARG A 1 98 ? -28.161 6.730 -29.854 1.00 62.25 98 ARG A O 1
ATOM 825 N N . ARG A 1 99 ? -28.303 8.544 -28.549 1.00 62.16 99 ARG A N 1
ATOM 826 C CA . ARG A 1 99 ? -28.757 9.419 -29.629 1.00 62.16 99 ARG A CA 1
ATOM 827 C C . ARG A 1 99 ? -27.543 9.615 -30.530 1.00 62.16 99 ARG A C 1
ATOM 829 O O . ARG A 1 99 ? -26.533 10.158 -30.084 1.00 62.16 99 ARG A O 1
ATOM 836 N N . ALA A 1 100 ? -27.618 9.088 -31.749 1.00 58.75 100 ALA A N 1
ATOM 837 C CA . ALA A 1 100 ? -26.605 9.323 -32.763 1.00 58.75 100 ALA A CA 1
ATOM 838 C C . ALA A 1 100 ? -26.441 10.843 -32.957 1.00 58.75 100 ALA A C 1
ATOM 840 O O . ALA A 1 100 ? -27.450 11.559 -32.949 1.00 58.75 100 ALA A O 1
ATOM 841 N N . PRO A 1 101 ? -25.211 11.364 -33.092 1.00 58.94 101 PRO A N 1
ATOM 842 C CA . PRO A 1 101 ? -25.029 12.768 -33.414 1.00 58.94 101 PRO A CA 1
ATOM 843 C C . PRO A 1 101 ? -25.652 13.050 -34.786 1.00 58.94 101 PRO A C 1
ATOM 845 O O . PRO A 1 101 ? -25.451 12.307 -35.748 1.00 58.94 101 PRO A O 1
ATOM 848 N N . ALA A 1 102 ? -26.451 14.112 -34.858 1.00 64.50 102 ALA A N 1
ATOM 849 C CA . ALA A 1 102 ? -27.130 14.539 -36.071 1.00 64.50 102 ALA A CA 1
ATOM 850 C C . ALA A 1 102 ? -26.136 15.217 -37.024 1.00 64.50 102 ALA A C 1
ATOM 852 O O . ALA A 1 102 ? -26.111 16.437 -37.149 1.00 64.50 102 ALA A O 1
ATOM 853 N N . TRP A 1 103 ? -25.320 14.416 -37.705 1.00 62.66 103 TRP A N 1
ATOM 854 C CA . TRP A 1 103 ? -24.564 14.848 -38.879 1.00 62.66 103 TRP A CA 1
ATOM 855 C C . TRP A 1 103 ? -24.847 13.893 -40.038 1.00 62.66 103 TRP A C 1
ATOM 857 O O . TRP A 1 103 ? -23.978 13.161 -40.500 1.00 62.66 103 TRP A O 1
ATOM 867 N N . HIS A 1 104 ? -26.093 13.888 -40.507 1.00 70.56 104 HIS A N 1
ATOM 868 C CA . HIS A 1 104 ? -26.401 13.402 -41.849 1.00 70.56 104 HIS A CA 1
ATOM 869 C C . HIS A 1 104 ? -26.576 14.616 -42.767 1.00 70.56 104 HIS A C 1
ATOM 871 O O . HIS A 1 104 ? -27.441 15.450 -42.488 1.00 70.56 104 HIS A O 1
ATOM 877 N N . PRO A 1 105 ? -25.794 14.752 -43.852 1.00 59.16 105 PRO A N 1
ATOM 878 C CA . PRO A 1 105 ? -26.025 15.814 -44.818 1.00 59.16 105 PRO A CA 1
ATOM 879 C C . PRO A 1 105 ? -27.321 15.522 -45.590 1.00 59.16 105 PRO A C 1
ATOM 881 O O . PRO A 1 105 ? -27.498 14.438 -46.148 1.00 59.16 105 PRO A O 1
ATOM 884 N N . GLN A 1 106 ? -28.243 16.490 -45.606 1.00 59.69 106 GLN A N 1
ATOM 885 C CA . GLN A 1 106 ? -29.486 16.421 -46.377 1.00 59.69 106 GLN A CA 1
ATOM 886 C C . GLN A 1 106 ? -29.175 16.270 -47.871 1.00 59.69 106 GLN A C 1
ATOM 888 O O . GLN A 1 106 ? -28.625 17.177 -48.499 1.00 59.69 106 GLN A O 1
ATOM 893 N N . GLN A 1 107 ? -29.579 15.147 -48.463 1.00 61.78 107 GLN A N 1
ATOM 894 C CA . GLN A 1 107 ? -29.638 15.027 -49.915 1.00 61.78 107 GLN A CA 1
ATOM 895 C C . GLN A 1 107 ? -30.809 15.863 -50.439 1.00 61.78 107 GLN A C 1
ATOM 897 O O . GLN A 1 107 ? -31.971 15.605 -50.120 1.00 61.78 107 GLN A O 1
ATOM 902 N N . LYS A 1 108 ? -30.498 16.885 -51.242 1.00 57.19 108 LYS A N 1
ATOM 903 C CA . LYS A 1 108 ? -31.492 17.705 -51.941 1.00 57.19 108 LYS A CA 1
ATOM 904 C C . LYS A 1 108 ? -32.197 16.833 -52.985 1.00 57.19 108 LYS A C 1
ATOM 906 O O . LYS A 1 108 ? -31.567 16.397 -53.945 1.00 57.19 108 LYS A O 1
ATOM 911 N N . LYS A 1 109 ? -33.495 16.577 -52.811 1.00 53.00 109 LYS A N 1
ATOM 912 C CA . LYS A 1 109 ? -34.332 15.985 -53.863 1.00 53.00 109 LYS A CA 1
ATOM 913 C C . LYS A 1 109 ? -34.714 17.084 -54.857 1.00 53.00 109 LYS A C 1
ATOM 915 O O . LYS A 1 109 ? -35.375 18.047 -54.484 1.00 53.00 109 LYS A O 1
ATOM 920 N N . SER A 1 110 ? -34.263 16.934 -56.100 1.00 55.78 110 SER A N 1
ATOM 921 C CA . SER A 1 110 ? -34.680 17.746 -57.248 1.00 55.78 110 SER A CA 1
ATOM 922 C C . SER A 1 110 ? -36.120 17.374 -57.645 1.00 55.78 110 SER A C 1
ATOM 924 O O . SER A 1 110 ? -36.403 16.174 -57.725 1.00 55.78 110 SER A O 1
ATOM 926 N N . PRO A 1 111 ? -37.046 18.322 -57.877 1.00 53.84 111 PRO A N 1
ATOM 927 C CA . PRO A 1 111 ? -38.392 17.985 -58.314 1.00 53.84 111 PRO A CA 1
ATOM 928 C C . PRO A 1 111 ? -38.413 17.778 -59.833 1.00 53.84 111 PRO A C 1
ATOM 930 O O . PRO A 1 111 ? -38.128 18.685 -60.610 1.00 53.84 111 PRO A O 1
ATOM 933 N N . ASN A 1 112 ? -38.766 16.564 -60.251 1.00 44.16 112 ASN A N 1
ATOM 934 C CA . ASN A 1 112 ? -39.099 16.254 -61.636 1.00 44.16 112 ASN A CA 1
ATOM 935 C C . ASN A 1 112 ? -40.524 16.755 -61.922 1.00 44.16 112 ASN A C 1
ATOM 937 O O . ASN A 1 112 ? -41.468 16.255 -61.309 1.00 44.16 112 ASN A O 1
ATOM 941 N N . SER A 1 113 ? -40.682 17.712 -62.838 1.00 54.16 113 SER A N 1
ATOM 942 C CA . SER A 1 113 ? -41.985 18.085 -63.395 1.00 54.16 113 SER A CA 1
ATOM 943 C C . SER A 1 113 ? -42.104 17.508 -64.801 1.00 54.16 113 SER A C 1
ATOM 945 O O . SER A 1 113 ? -41.344 17.871 -65.697 1.00 54.16 113 SER A O 1
ATOM 947 N N . LYS A 1 114 ? -43.055 16.588 -64.973 1.00 51.22 114 LYS A N 1
ATOM 948 C CA . LYS A 1 114 ? -43.568 16.164 -66.274 1.00 51.22 114 LYS A CA 1
ATOM 949 C C . LYS A 1 114 ? -44.786 17.028 -66.626 1.00 51.22 114 LYS A C 1
ATOM 951 O O . LYS A 1 114 ? -45.709 17.104 -65.824 1.00 51.22 114 LYS A O 1
ATOM 956 N N . ASN A 1 115 ? -44.780 17.514 -67.867 1.00 39.75 115 ASN A N 1
ATOM 957 C CA . ASN A 1 115 ? -45.911 17.769 -68.772 1.00 39.75 115 ASN A CA 1
ATOM 958 C C . ASN A 1 115 ? -46.852 18.963 -68.506 1.00 39.75 115 ASN A C 1
ATOM 960 O O . ASN A 1 115 ? -47.756 18.875 -67.678 1.00 39.75 115 ASN A O 1
ATOM 964 N N . ALA A 1 116 ? -46.734 19.982 -69.365 1.00 37.25 116 ALA A N 1
ATOM 965 C CA . ALA A 1 116 ? -47.811 20.475 -70.235 1.00 37.25 116 ALA A CA 1
ATOM 966 C C . ALA A 1 116 ? -47.183 21.110 -71.486 1.00 37.25 116 ALA A C 1
ATOM 968 O O . ALA A 1 116 ? -46.175 21.833 -71.312 1.00 37.25 116 ALA A O 1
#

pLDDT: mean 82.61, std 19.04, range [37.25, 98.0]

Foldseek 3Di:
DVVQVVLQVLLCVVVVPDDDDDSVVQVVLLVCCVVVVVDDNVLLVVLSVQLCPDPVSVNQCNGSNSCSVCVVVSSVVSVVPPPPPPDDDDDDPDPPPPPDPPPDDDDDDDDDDDDD

Secondary structure (DSSP, 8-state):
-HHHHHHHHHHHHH-TTPPP--HHHHHHHHHIIIIIT---HHHHHHHHHHHHHSTTHHHH--SHHHHHHHHHHHHHHHHHHS---------------------PPPP-PPPP----

Radius of gyration: 27.11 Å; chains: 1; bounding box: 65×32×84 Å

Organism: NCBI:txid1930277

Sequence (116 aa):
MEFAKVMFEQIRRVIPREKPPNFEAWANDVRLLRERDGFDPEEIKAVFCWANADDFWRTNIRSPSKLREKYSVLHAKMLAAKPIPQQHEITTPTPRQRRAPAWHPQQKKSPNSKNA